Protein AF-A0A382HUG7-F1 (afdb_monomer_lite)

pLDDT: mean 80.93, std 18.44, range [31.56, 98.25]

Radius of gyration: 16.28 Å; chains: 1; bounding box: 46×38×34 Å

Secondary structure (DSSP, 8-state):
---TTS-HHHHHHHH-SSPPEEEBTTS-EEEEE-SSSSS-BSSS--S--SEEEEE--SS--TTTGGG----TT-TTS--SSSSEEEEEEHHHHHHHHHHTTSB-HHHHHHHHHHHHHHHHHHS-HHHHHHHHHTT-

Organism: NCBI:txid408172

Sequence (136 aa):
VKVLSEDPLMKHMMTSSRLPHIVCVDGFEMSVQVGSSLYSTPKKVAKRYSAVEIGFPSEHEPLIEEWAELGFFDKDTTDYTDTVYPYVPVKVVNQVLKKHGGIDLTETFRQAESEWKHWSEYLPAHEFNSKILHAN

Structure (mmCIF, N/CA/C/O backbone):
data_AF-A0A382HUG7-F1
#
_entry.id   AF-A0A382HUG7-F1
#
loop_
_atom_site.group_PDB
_atom_site.id
_atom_site.type_symbol
_atom_site.label_atom_id
_atom_site.label_alt_id
_atom_site.label_comp_id
_atom_site.label_asym_id
_atom_site.label_entity_id
_atom_site.label_seq_id
_atom_site.pdbx_PDB_ins_code
_atom_site.Cartn_x
_atom_site.Cartn_y
_atom_site.Cartn_z
_atom_site.occupancy
_atom_site.B_iso_or_equiv
_atom_site.auth_seq_id
_atom_site.auth_comp_id
_atom_site.auth_asym_id
_atom_site.auth_atom_id
_atom_site.pdbx_PDB_model_num
ATOM 1 N N . VAL A 1 1 ? -23.454 12.097 19.015 1.00 37.41 1 VAL A N 1
ATOM 2 C CA . VAL A 1 1 ? -22.689 11.761 17.793 1.00 37.41 1 VAL A CA 1
ATOM 3 C C . VAL A 1 1 ? -21.440 12.625 17.813 1.00 37.41 1 VAL A C 1
ATOM 5 O O . VAL A 1 1 ? -21.581 13.831 17.670 1.00 37.41 1 VAL A O 1
ATOM 8 N N . LYS A 1 2 ? -20.261 12.072 18.135 1.00 40.34 2 LYS A N 1
ATOM 9 C CA . LYS A 1 2 ? -19.011 12.841 18.014 1.00 40.34 2 LYS A CA 1
ATOM 10 C C . LYS A 1 2 ? -18.794 13.090 16.526 1.00 40.34 2 LYS A C 1
ATOM 12 O O . LYS A 1 2 ? -18.824 12.145 15.740 1.00 40.34 2 LYS A O 1
ATOM 17 N N . VAL A 1 3 ? -18.686 14.354 16.146 1.00 42.50 3 VAL A N 1
ATOM 18 C CA . VAL A 1 3 ? -18.458 14.750 14.762 1.00 42.50 3 VAL A CA 1
ATOM 19 C C . VAL A 1 3 ? -17.043 14.291 14.408 1.00 42.50 3 VAL A C 1
ATOM 21 O O . VAL A 1 3 ? -16.068 14.849 14.896 1.00 42.50 3 VAL A O 1
ATOM 24 N N . LEU A 1 4 ? -16.933 13.231 13.603 1.00 50.34 4 LEU A N 1
ATOM 25 C CA . LEU A 1 4 ? -15.661 12.594 13.228 1.00 50.34 4 LEU A CA 1
ATOM 26 C C . LEU A 1 4 ? -14.668 13.561 12.550 1.00 50.34 4 LEU A C 1
ATOM 28 O O . LEU A 1 4 ? -13.493 13.243 12.436 1.00 50.34 4 LEU A O 1
ATOM 32 N N . SER A 1 5 ? -15.117 14.739 12.103 1.00 53.31 5 SER A N 1
ATOM 33 C CA . SER A 1 5 ? -14.276 15.744 11.445 1.00 53.31 5 SER A CA 1
ATOM 34 C C . SER A 1 5 ? -13.464 16.632 12.395 1.00 53.31 5 SER A C 1
ATOM 36 O O . SER A 1 5 ? -12.595 17.355 11.919 1.00 53.31 5 SER A O 1
ATOM 38 N N . GLU A 1 6 ? -13.748 16.632 13.702 1.00 56.06 6 GLU A N 1
ATOM 39 C CA . GLU A 1 6 ? -13.016 17.451 14.689 1.00 56.06 6 GLU A CA 1
ATOM 40 C C . GLU A 1 6 ? -11.902 16.683 15.410 1.00 56.06 6 GLU A C 1
ATOM 42 O O . GLU A 1 6 ? -11.138 17.279 16.168 1.00 56.06 6 GLU A O 1
ATOM 47 N N . ASP A 1 7 ? -11.792 15.373 15.176 1.00 69.88 7 ASP A N 1
ATOM 48 C CA . ASP A 1 7 ? -10.730 14.566 15.762 1.00 69.88 7 ASP A CA 1
ATOM 49 C C . ASP A 1 7 ? -9.362 15.026 15.210 1.00 69.88 7 ASP A C 1
ATOM 51 O O . ASP A 1 7 ? -9.182 15.049 13.985 1.00 69.88 7 ASP A O 1
ATOM 55 N N . PRO A 1 8 ? -8.395 15.410 16.068 1.00 66.88 8 PRO A N 1
ATOM 56 C CA . PRO A 1 8 ? -7.051 15.796 15.642 1.00 66.88 8 PRO A CA 1
ATOM 57 C C . PRO A 1 8 ? -6.377 14.762 14.732 1.00 66.88 8 PRO A C 1
ATOM 59 O O . PRO A 1 8 ? -5.674 15.158 13.801 1.00 66.88 8 PRO A O 1
ATOM 62 N N . LEU A 1 9 ? -6.646 13.467 14.941 1.00 65.75 9 LEU A N 1
ATOM 63 C CA . LEU A 1 9 ? -6.164 12.382 14.090 1.00 65.75 9 LEU A CA 1
ATOM 64 C C . LEU A 1 9 ? -6.782 12.469 12.693 1.00 65.75 9 LEU A C 1
ATOM 66 O O . LEU A 1 9 ? -6.061 12.443 11.702 1.00 65.75 9 LEU A O 1
ATOM 70 N N . MET A 1 10 ? -8.102 12.652 12.596 1.00 66.94 10 MET A N 1
ATOM 71 C CA . MET A 1 10 ? -8.794 12.777 11.306 1.00 66.94 10 MET A CA 1
ATOM 72 C C . MET A 1 10 ? -8.366 14.039 10.559 1.00 66.94 10 MET A C 1
ATOM 74 O O . MET A 1 10 ? -8.154 13.998 9.349 1.00 66.94 10 MET A O 1
ATOM 78 N N . LYS A 1 11 ? -8.167 15.151 11.273 1.00 65.81 11 LYS A N 1
ATOM 79 C CA . LYS A 1 11 ? -7.610 16.375 10.689 1.00 65.81 11 LYS A CA 1
ATOM 80 C C . LYS A 1 11 ? -6.188 16.143 10.175 1.00 65.81 11 LYS A C 1
ATOM 82 O O . LYS A 1 11 ? -5.889 16.574 9.068 1.00 65.81 11 LYS A O 1
ATOM 87 N N . HIS A 1 12 ? -5.345 15.430 10.924 1.00 65.75 12 HIS A N 1
ATOM 88 C CA . HIS A 1 12 ? -3.995 15.082 10.484 1.00 65.75 12 HIS A CA 1
ATOM 89 C C . HIS A 1 12 ? -4.005 14.152 9.269 1.00 65.75 12 HIS A C 1
ATOM 91 O O . HIS A 1 12 ? -3.327 14.453 8.295 1.00 65.75 12 HIS A O 1
ATOM 97 N N . MET A 1 13 ? -4.820 13.094 9.265 1.00 63.09 13 MET A N 1
ATOM 98 C CA . MET A 1 13 ? -4.986 12.213 8.103 1.00 63.09 13 MET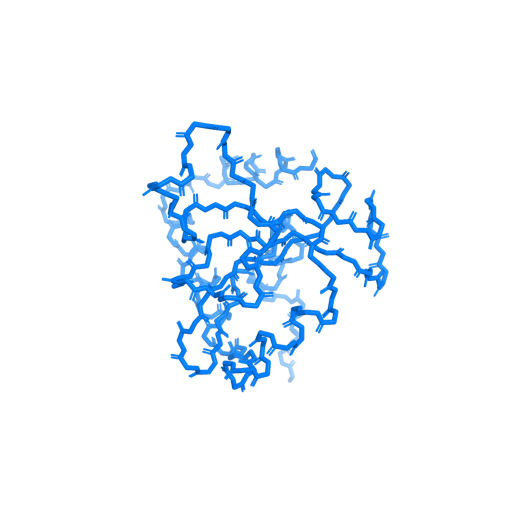 A CA 1
ATOM 99 C C . MET A 1 13 ? -5.459 12.975 6.858 1.00 63.09 13 MET A C 1
ATOM 101 O O . MET A 1 13 ? -5.085 12.621 5.746 1.00 63.09 13 MET A O 1
ATOM 105 N N . MET A 1 14 ? -6.250 14.040 7.034 1.00 59.88 14 MET A N 1
ATOM 106 C CA . MET A 1 14 ? -6.682 14.916 5.939 1.00 59.88 14 MET A CA 1
ATOM 107 C C . MET A 1 14 ? -5.610 15.919 5.485 1.00 59.88 14 MET A C 1
ATOM 109 O O . MET A 1 14 ? -5.707 16.426 4.369 1.00 59.88 14 MET A O 1
ATOM 113 N N . THR A 1 15 ? -4.619 16.236 6.324 1.00 60.19 15 THR A N 1
ATOM 114 C CA . THR A 1 15 ? -3.526 17.175 6.000 1.00 60.19 15 THR A CA 1
ATOM 115 C C . THR A 1 15 ? -2.191 16.495 5.710 1.00 60.19 15 THR A C 1
ATOM 117 O O . THR A 1 15 ? -1.272 17.155 5.237 1.00 60.19 15 THR A O 1
ATOM 120 N N . SER A 1 16 ? -2.053 15.207 6.025 1.00 64.62 16 SER A N 1
ATOM 121 C CA . SER A 1 16 ? -0.864 14.418 5.731 1.00 64.62 16 SER A CA 1
ATOM 122 C C . SER A 1 16 ? -0.755 14.213 4.226 1.00 64.62 16 SER A C 1
ATOM 124 O O . SER A 1 16 ? -1.722 13.862 3.552 1.00 64.62 16 SER A O 1
ATOM 126 N N . SER A 1 17 ? 0.448 14.406 3.705 1.00 67.19 17 SER A N 1
ATOM 127 C CA . SER A 1 17 ? 0.798 14.095 2.320 1.00 67.19 17 SER A CA 1
ATOM 128 C C . SER A 1 17 ? 0.960 12.595 2.069 1.00 67.19 17 SER A C 1
ATOM 130 O O . SER A 1 17 ? 0.937 12.162 0.917 1.00 67.19 17 SER A O 1
ATOM 132 N N . ARG A 1 18 ? 1.139 11.803 3.136 1.00 73.31 18 ARG A N 1
ATOM 133 C CA . ARG A 1 18 ? 1.294 10.349 3.077 1.00 73.31 18 ARG A CA 1
ATOM 134 C C . ARG A 1 18 ? 0.085 9.661 3.686 1.00 73.31 18 ARG A C 1
ATOM 136 O O . ARG A 1 18 ? -0.403 10.052 4.749 1.00 73.31 18 ARG A O 1
ATOM 143 N N . LEU A 1 19 ? -0.370 8.620 2.999 1.00 83.75 19 LEU A N 1
ATOM 144 C CA . LEU A 1 19 ? -1.356 7.690 3.529 1.00 83.75 19 LEU A CA 1
ATOM 145 C C . LEU A 1 19 ? -0.717 6.849 4.647 1.00 83.75 19 LEU A C 1
ATOM 147 O O . LEU A 1 19 ? 0.487 6.589 4.580 1.00 83.75 19 LEU A O 1
ATOM 151 N N . PRO A 1 20 ? -1.493 6.443 5.667 1.00 87.12 20 PRO A N 1
ATOM 152 C CA . PRO A 1 20 ? -0.983 5.574 6.721 1.00 87.12 20 PRO A CA 1
ATOM 153 C C . PRO A 1 20 ? -0.538 4.222 6.151 1.00 87.12 20 PRO A C 1
ATOM 155 O O . PRO A 1 20 ? -1.043 3.782 5.111 1.00 87.12 20 PRO A O 1
ATOM 158 N N . HIS A 1 21 ? 0.372 3.552 6.859 1.00 91.19 21 HIS A N 1
ATOM 159 C CA . HIS A 1 21 ? 0.666 2.146 6.601 1.00 91.19 21 HIS A CA 1
ATOM 160 C C . HIS A 1 21 ? -0.598 1.315 6.811 1.00 91.19 21 HIS A C 1
ATOM 162 O O . HIS A 1 21 ? -1.327 1.494 7.784 1.00 91.19 21 HIS A O 1
ATOM 168 N N . ILE A 1 22 ? -0.878 0.439 5.854 1.00 94.12 22 ILE A N 1
ATOM 169 C CA . ILE A 1 22 ? -1.969 -0.517 5.948 1.00 94.12 22 ILE A CA 1
ATOM 170 C C . ILE A 1 22 ? -1.467 -1.686 6.777 1.00 94.12 22 ILE A C 1
ATOM 172 O O . ILE A 1 22 ? -0.462 -2.287 6.409 1.00 94.12 22 ILE A O 1
ATOM 176 N N . VAL A 1 23 ? -2.211 -2.031 7.823 1.00 96.50 23 VAL A N 1
ATOM 177 C CA . VAL A 1 23 ? -2.050 -3.281 8.572 1.00 96.50 23 VAL A CA 1
ATOM 178 C C . VAL A 1 23 ? -3.130 -4.248 8.110 1.00 96.50 23 VAL A C 1
ATOM 180 O O . VAL A 1 23 ? -4.312 -3.892 8.063 1.00 96.50 23 VAL A O 1
ATOM 183 N N . CYS A 1 24 ? -2.741 -5.460 7.737 1.00 97.44 24 CYS A N 1
ATOM 184 C CA . CYS A 1 24 ? -3.660 -6.534 7.391 1.00 97.44 24 CYS A CA 1
ATOM 185 C C . CYS A 1 24 ? -3.995 -7.396 8.614 1.00 97.44 24 CYS A C 1
ATOM 187 O O . CYS A 1 24 ? -3.305 -7.358 9.630 1.00 97.44 24 CYS A O 1
ATOM 189 N N . VAL A 1 25 ? -5.062 -8.189 8.518 1.00 97.81 25 VAL A N 1
ATOM 190 C CA . VAL A 1 25 ? -5.584 -8.997 9.639 1.00 97.81 25 VAL A CA 1
ATOM 191 C C . VAL A 1 25 ? -4.567 -10.010 10.175 1.00 97.81 25 VAL A C 1
ATOM 193 O O . VAL A 1 25 ? -4.599 -10.348 11.357 1.00 97.81 25 VAL A O 1
ATOM 196 N N . ASP A 1 26 ? -3.673 -10.510 9.328 1.00 97.00 26 ASP A N 1
ATOM 197 C CA . ASP A 1 26 ? -2.612 -11.439 9.725 1.00 97.00 26 ASP A CA 1
ATOM 198 C C . ASP A 1 26 ? -1.320 -10.756 10.211 1.00 97.00 26 ASP A C 1
ATOM 200 O O . ASP A 1 26 ? -0.369 -11.449 10.570 1.00 97.00 26 ASP A O 1
ATOM 204 N N . GLY A 1 27 ? -1.298 -9.421 10.272 1.00 96.81 27 GLY A N 1
ATOM 205 C CA . GLY A 1 27 ? -0.139 -8.629 10.682 1.00 96.81 27 GLY A CA 1
ATOM 206 C C . GLY A 1 27 ? 0.794 -8.222 9.540 1.00 96.81 27 GLY A C 1
ATOM 207 O O . GLY A 1 27 ? 1.816 -7.594 9.808 1.00 96.81 27 GLY A O 1
ATOM 208 N N . PHE A 1 28 ? 0.472 -8.536 8.280 1.00 97.69 28 PHE A N 1
ATOM 209 C CA . PHE A 1 28 ? 1.210 -7.991 7.141 1.00 97.69 28 PHE A CA 1
ATOM 210 C C . PHE A 1 28 ? 1.006 -6.479 7.025 1.00 97.69 28 PHE A C 1
ATOM 212 O O . PHE A 1 28 ? -0.130 -5.998 7.029 1.00 97.69 28 PHE A O 1
ATOM 219 N N . GLU A 1 29 ? 2.090 -5.725 6.872 1.00 97.00 29 GLU A N 1
ATOM 220 C CA . GLU A 1 29 ? 2.053 -4.270 6.770 1.00 97.00 29 GLU A CA 1
ATOM 221 C C . GLU A 1 29 ? 2.672 -3.807 5.458 1.00 97.00 29 GLU A C 1
ATOM 223 O O . GLU A 1 29 ? 3.661 -4.367 4.998 1.00 97.00 29 GLU A O 1
ATOM 228 N N . MET A 1 30 ? 2.113 -2.761 4.854 1.00 95.81 30 MET A N 1
ATOM 229 C CA . MET A 1 30 ? 2.724 -2.084 3.707 1.00 95.81 30 MET A CA 1
ATOM 230 C C . MET A 1 30 ? 2.208 -0.651 3.582 1.00 95.81 30 MET A C 1
ATOM 232 O O . MET A 1 30 ? 1.068 -0.351 3.948 1.00 95.81 30 MET A O 1
ATOM 236 N N . SER A 1 31 ? 3.004 0.247 3.003 1.00 94.88 31 SER A N 1
ATOM 237 C CA . SER A 1 31 ? 2.495 1.559 2.589 1.00 94.88 31 SER A CA 1
ATOM 238 C C . SER A 1 31 ? 1.900 1.479 1.185 1.00 94.88 31 SER A C 1
ATOM 240 O O . SER A 1 31 ? 2.485 0.868 0.295 1.00 94.88 31 SER A O 1
ATOM 242 N N . VAL A 1 32 ? 0.738 2.102 0.974 1.00 94.88 32 VAL A N 1
ATOM 243 C CA . VAL A 1 32 ? 0.116 2.238 -0.352 1.00 94.88 32 VAL A CA 1
ATOM 244 C C . VAL A 1 32 ? -0.134 3.712 -0.609 1.00 94.88 32 VAL A C 1
ATOM 246 O O . VAL A 1 32 ? -0.922 4.335 0.101 1.00 94.88 32 VAL A O 1
ATOM 249 N N . GLN A 1 33 ? 0.529 4.281 -1.615 1.00 93.50 33 GLN A N 1
ATOM 250 C CA . GLN A 1 33 ? 0.523 5.723 -1.860 1.00 93.50 33 GLN A CA 1
ATOM 251 C C . GLN A 1 33 ? 0.097 6.080 -3.290 1.00 93.50 33 GLN A C 1
ATOM 253 O O . GLN A 1 33 ? 0.294 5.333 -4.254 1.00 93.50 33 GLN A O 1
ATOM 258 N N . VAL A 1 34 ? -0.522 7.256 -3.428 1.00 91.94 34 VAL A N 1
ATOM 259 C CA . VAL A 1 34 ? -0.969 7.826 -4.706 1.00 91.94 34 VAL A CA 1
ATOM 260 C C . VAL A 1 34 ? -0.781 9.337 -4.716 1.00 91.94 34 VAL A C 1
ATOM 262 O O . VAL A 1 34 ? -0.980 9.998 -3.701 1.00 91.94 34 VAL A O 1
ATOM 265 N N . GLY A 1 35 ? -0.421 9.910 -5.865 1.00 88.12 35 GLY A N 1
ATOM 266 C CA . GLY A 1 35 ? -0.146 11.345 -5.951 1.00 88.12 35 GLY A CA 1
ATOM 267 C C . GLY A 1 35 ? 0.509 11.773 -7.259 1.00 88.12 35 GLY A C 1
ATOM 268 O O . GLY A 1 35 ? 0.817 10.957 -8.124 1.00 88.12 35 GLY A O 1
ATOM 269 N N . SER A 1 36 ? 0.713 13.081 -7.418 1.00 87.06 36 SER A N 1
ATOM 270 C CA . SER A 1 36 ? 1.358 13.673 -8.602 1.00 87.06 36 SER A CA 1
ATOM 271 C C . SER A 1 36 ? 2.843 13.334 -8.722 1.00 87.06 36 SER A C 1
ATOM 273 O O . SER A 1 36 ? 3.348 13.174 -9.834 1.00 87.06 36 SER A O 1
ATOM 275 N N . SER A 1 37 ? 3.534 13.194 -7.594 1.00 88.50 37 SER A N 1
ATOM 276 C CA . SER A 1 37 ? 4.955 12.843 -7.517 1.00 88.50 37 SER A CA 1
ATOM 277 C C . SER A 1 37 ? 5.212 11.339 -7.384 1.00 88.50 37 SER A C 1
ATOM 279 O O . SER A 1 37 ? 6.315 10.904 -7.688 1.00 88.50 37 SER A O 1
ATOM 281 N N . LEU A 1 38 ? 4.201 10.549 -7.018 1.00 90.31 38 LEU A N 1
ATOM 282 C CA . LEU A 1 38 ? 4.317 9.121 -6.695 1.00 90.31 38 LEU A CA 1
ATOM 283 C C . LEU A 1 38 ? 4.097 8.220 -7.916 1.00 90.31 38 LEU A C 1
ATOM 285 O O . LEU A 1 38 ? 3.444 8.630 -8.887 1.00 90.31 38 LEU A O 1
ATOM 289 N N . TYR A 1 39 ? 4.578 6.979 -7.861 1.00 93.06 39 TYR A N 1
ATOM 290 C CA . TYR A 1 39 ? 4.437 5.967 -8.914 1.00 93.06 39 TYR A CA 1
ATOM 291 C C . TYR A 1 39 ? 3.008 5.400 -9.015 1.00 93.06 39 TYR A C 1
ATOM 293 O O . TYR A 1 39 ? 2.746 4.220 -8.800 1.00 93.06 39 TYR A O 1
ATOM 301 N N . SER A 1 40 ? 2.056 6.264 -9.373 1.00 92.38 40 SER A N 1
ATOM 302 C CA . SER A 1 40 ? 0.626 5.956 -9.450 1.00 92.38 40 SER A CA 1
ATOM 303 C C . SER A 1 40 ? 0.009 6.363 -10.789 1.00 92.38 40 SER A C 1
ATOM 305 O O . SER A 1 40 ? 0.536 7.199 -11.522 1.00 92.38 40 SER A O 1
ATOM 307 N N . THR A 1 41 ? -1.133 5.769 -11.142 1.00 94.75 41 THR A N 1
ATOM 308 C CA . THR A 1 41 ? -1.901 6.153 -12.335 1.00 94.75 41 THR A CA 1
ATOM 309 C C . THR A 1 41 ? -3.363 6.409 -11.969 1.00 94.75 41 THR A C 1
ATOM 311 O O . THR A 1 41 ? -4.041 5.480 -11.524 1.00 94.75 41 THR A O 1
ATOM 314 N N . PRO A 1 42 ? -3.883 7.632 -12.191 1.00 94.12 42 PRO A N 1
ATOM 315 C CA . PRO A 1 42 ? -3.188 8.795 -12.760 1.00 94.12 42 PRO A CA 1
ATOM 316 C C . PRO A 1 42 ? -2.273 9.502 -11.735 1.00 94.12 42 PRO A C 1
ATOM 318 O O . PRO A 1 42 ? -2.592 9.521 -10.555 1.00 94.12 42 PRO A O 1
ATOM 321 N N . LYS A 1 43 ? -1.203 10.177 -12.182 1.00 91.44 43 LYS A N 1
ATOM 322 C CA . LYS A 1 43 ? -0.335 11.020 -11.326 1.00 91.44 43 LYS A CA 1
ATOM 323 C C . LYS A 1 43 ? -0.998 12.359 -10.961 1.00 91.44 43 LYS A C 1
ATOM 325 O O . LYS A 1 43 ? -0.560 13.428 -11.383 1.00 91.44 43 LYS A O 1
ATOM 330 N N . LYS A 1 44 ? -2.126 12.311 -10.258 1.00 85.81 44 LYS A N 1
ATOM 331 C CA . LYS A 1 44 ? -2.885 13.472 -9.753 1.00 85.81 44 LYS A CA 1
ATOM 332 C C . LYS A 1 44 ? -3.881 13.012 -8.699 1.00 85.81 44 LYS A C 1
ATOM 334 O O . LYS A 1 44 ? -4.113 11.815 -8.564 1.00 85.81 44 LYS A O 1
ATOM 339 N N . VAL A 1 45 ? -4.546 13.950 -8.028 1.00 84.06 45 VAL A N 1
ATOM 340 C CA . VAL A 1 45 ? -5.704 13.636 -7.181 1.00 84.06 45 VAL A CA 1
ATOM 341 C C . VAL A 1 45 ? -6.841 13.100 -8.055 1.00 84.06 45 VAL A C 1
ATOM 343 O O . VAL A 1 45 ? -7.335 13.784 -8.957 1.00 84.06 45 VAL A O 1
ATOM 346 N N . ALA A 1 46 ? -7.246 11.858 -7.810 1.00 83.94 46 ALA A N 1
ATOM 347 C CA . ALA A 1 46 ? -8.307 11.187 -8.545 1.00 83.94 46 ALA A CA 1
ATOM 348 C C . ALA A 1 46 ? -9.171 10.345 -7.605 1.00 83.94 46 ALA A C 1
ATOM 350 O O . ALA A 1 46 ? -8.714 9.835 -6.592 1.00 83.94 46 ALA A O 1
ATOM 351 N N . LYS A 1 47 ? -10.443 10.154 -7.971 1.00 86.00 47 LYS A N 1
ATOM 352 C CA . LYS A 1 47 ? -11.349 9.269 -7.216 1.00 86.00 47 LYS A CA 1
ATOM 353 C C . LYS A 1 47 ? -11.022 7.785 -7.396 1.00 86.00 47 LYS A C 1
ATOM 355 O O . LYS A 1 47 ? -11.477 6.962 -6.613 1.00 86.00 47 LYS A O 1
ATOM 360 N N . ARG A 1 48 ? -10.341 7.433 -8.488 1.00 90.44 48 ARG A N 1
ATOM 361 C CA . ARG A 1 48 ? -10.004 6.057 -8.854 1.00 90.44 48 ARG A CA 1
ATOM 362 C C . ARG A 1 48 ? -8.609 6.037 -9.449 1.00 90.44 48 ARG A C 1
ATOM 364 O O . ARG A 1 48 ? -8.306 6.860 -10.313 1.00 90.44 48 ARG A O 1
ATOM 371 N N . TYR A 1 49 ? -7.832 5.058 -9.016 1.00 93.69 49 TYR A N 1
ATOM 372 C CA . TYR A 1 49 ? -6.505 4.767 -9.530 1.00 93.69 49 TYR A CA 1
ATOM 373 C C . TYR A 1 49 ? -6.525 3.392 -10.190 1.00 93.69 49 TYR A C 1
ATOM 375 O O . TYR A 1 49 ? -7.241 2.492 -9.749 1.00 93.69 49 TYR A O 1
ATOM 383 N N . SER A 1 50 ? -5.780 3.245 -11.279 1.00 96.50 50 SER A N 1
ATOM 384 C CA . SER A 1 50 ? -5.538 1.950 -11.916 1.00 96.50 50 SER A CA 1
ATOM 385 C C . SER A 1 50 ? -4.265 1.292 -11.393 1.00 96.50 50 SER A C 1
ATOM 387 O O . SER A 1 50 ? -4.185 0.065 -11.396 1.00 96.50 50 SER A O 1
ATOM 389 N N . ALA A 1 51 ? -3.308 2.095 -10.925 1.00 97.12 51 ALA A N 1
ATOM 390 C CA . ALA A 1 51 ? -2.043 1.649 -10.359 1.00 97.12 51 ALA A CA 1
ATOM 391 C C . ALA A 1 51 ? -1.595 2.572 -9.220 1.00 97.12 51 ALA A C 1
ATOM 393 O O . ALA A 1 51 ? -1.915 3.767 -9.238 1.00 97.12 51 ALA A O 1
ATOM 394 N N . VAL A 1 52 ? -0.864 2.017 -8.260 1.00 96.62 52 VAL A N 1
ATOM 395 C CA . VAL A 1 52 ? -0.416 2.681 -7.028 1.00 96.62 52 VAL A CA 1
ATOM 396 C C . VAL A 1 52 ? 1.040 2.332 -6.734 1.00 96.62 52 VAL A C 1
ATOM 398 O O . VAL A 1 52 ? 1.571 1.374 -7.290 1.00 96.62 52 VAL A O 1
ATOM 401 N N . GLU A 1 53 ? 1.665 3.107 -5.860 1.00 97.00 53 GLU A N 1
ATOM 402 C CA . GLU A 1 53 ? 2.986 2.795 -5.320 1.00 97.00 53 GLU A CA 1
ATOM 403 C C . GLU A 1 53 ? 2.810 1.985 -4.034 1.00 97.00 53 GLU A C 1
ATOM 405 O O . GLU A 1 53 ? 2.025 2.389 -3.169 1.00 97.00 53 GLU A O 1
ATOM 410 N N . ILE A 1 54 ? 3.506 0.853 -3.919 1.00 96.88 54 ILE A N 1
ATOM 411 C CA . ILE A 1 54 ? 3.647 0.123 -2.652 1.00 96.88 54 ILE A CA 1
ATOM 412 C C . ILE A 1 54 ? 5.065 0.343 -2.138 1.00 96.88 54 ILE A C 1
ATOM 414 O O . ILE A 1 54 ? 6.005 0.356 -2.927 1.00 96.88 54 ILE A O 1
ATOM 418 N N . GLY A 1 55 ? 5.238 0.511 -0.833 1.00 95.25 55 GLY A N 1
ATOM 419 C CA . GLY A 1 55 ? 6.565 0.644 -0.241 1.00 95.25 55 GLY A CA 1
ATOM 420 C C . GLY A 1 55 ? 6.681 -0.078 1.088 1.00 95.25 55 GLY A C 1
ATOM 421 O O . GLY A 1 55 ? 5.729 -0.066 1.878 1.00 95.25 55 GLY A O 1
ATOM 422 N N . PHE A 1 56 ? 7.872 -0.625 1.319 1.00 94.19 56 PHE A N 1
ATOM 423 C CA . PHE A 1 56 ? 8.322 -1.189 2.590 1.00 94.19 56 PHE A CA 1
ATOM 424 C C . PHE A 1 56 ? 7.355 -2.225 3.190 1.00 94.19 56 PHE A C 1
ATOM 426 O O . PHE A 1 56 ? 6.776 -1.972 4.252 1.00 94.19 56 PHE A O 1
ATOM 433 N N . PRO A 1 57 ? 7.081 -3.346 2.491 1.00 96.44 57 PRO A N 1
ATOM 434 C CA . PRO A 1 57 ? 6.254 -4.402 3.054 1.00 96.44 57 PRO A CA 1
ATOM 435 C C . PRO A 1 57 ? 6.969 -5.073 4.238 1.00 96.44 57 PRO A C 1
ATOM 437 O O . PRO A 1 57 ? 8.185 -5.239 4.211 1.00 96.44 57 PRO A O 1
ATOM 440 N N . SER A 1 58 ? 6.230 -5.478 5.272 1.00 96.75 58 SER A N 1
ATOM 441 C CA . SER A 1 58 ? 6.814 -6.067 6.489 1.00 96.75 58 SER A CA 1
ATOM 442 C C . SER A 1 58 ? 7.432 -7.450 6.275 1.00 96.75 58 SER A C 1
ATOM 444 O O . SER A 1 58 ? 8.300 -7.866 7.042 1.00 96.75 58 SER A O 1
ATOM 446 N N . GLU A 1 59 ? 7.005 -8.160 5.233 1.00 96.12 59 GLU A N 1
ATOM 447 C CA . GLU A 1 59 ? 7.596 -9.415 4.786 1.00 96.12 59 GLU A CA 1
ATOM 448 C C . GLU A 1 59 ? 7.602 -9.494 3.255 1.00 96.12 59 GLU A C 1
ATOM 450 O O . GLU A 1 59 ? 6.976 -8.691 2.560 1.00 96.12 59 GLU A O 1
ATOM 455 N N . HIS A 1 60 ? 8.327 -10.470 2.709 1.00 95.81 60 HIS A N 1
ATOM 456 C CA . HIS A 1 60 ? 8.358 -10.675 1.268 1.00 95.81 60 HIS A CA 1
ATOM 457 C C . HIS A 1 60 ? 6.981 -11.118 0.743 1.00 95.81 60 HIS A C 1
ATOM 459 O O . HIS A 1 60 ? 6.490 -12.189 1.104 1.00 95.81 60 HIS A O 1
ATOM 465 N N . GLU A 1 61 ? 6.400 -10.325 -0.165 1.00 96.94 61 GLU A N 1
ATOM 466 C CA . GLU A 1 61 ? 5.140 -10.635 -0.845 1.00 96.94 61 GLU A CA 1
ATOM 467 C C . GLU A 1 61 ? 5.362 -11.018 -2.327 1.00 96.94 61 GLU A C 1
ATOM 469 O O . GLU A 1 61 ? 5.510 -10.137 -3.181 1.00 96.94 61 GLU A O 1
ATOM 474 N N . PRO A 1 62 ? 5.293 -12.319 -2.678 1.00 96.19 62 PRO A N 1
ATOM 475 C CA . PRO A 1 62 ? 5.513 -12.791 -4.047 1.00 96.19 62 PRO A CA 1
ATOM 476 C C . PRO A 1 62 ? 4.549 -12.212 -5.091 1.00 96.19 62 PRO A C 1
ATOM 478 O O . PRO A 1 62 ? 4.885 -12.140 -6.270 1.00 96.19 62 PRO A O 1
ATOM 481 N N . LEU A 1 63 ? 3.335 -11.804 -4.695 1.00 97.38 63 LEU A N 1
ATOM 482 C CA . LEU A 1 63 ? 2.360 -11.222 -5.623 1.00 97.38 63 LEU A CA 1
ATOM 483 C C . LEU A 1 63 ? 2.764 -9.843 -6.144 1.00 97.38 63 LEU A C 1
ATOM 485 O O . LEU A 1 63 ? 2.167 -9.407 -7.124 1.00 97.38 63 LEU A O 1
ATOM 489 N N . ILE A 1 64 ? 3.707 -9.152 -5.499 1.00 96.62 64 ILE A N 1
ATOM 490 C CA . ILE A 1 64 ? 4.188 -7.833 -5.940 1.00 96.62 64 ILE A CA 1
ATOM 491 C C . ILE A 1 64 ? 5.661 -7.842 -6.352 1.00 96.62 64 ILE A C 1
ATOM 493 O O . ILE A 1 64 ? 6.145 -6.836 -6.857 1.00 96.62 64 ILE A O 1
ATOM 497 N N . GLU A 1 65 ? 6.354 -8.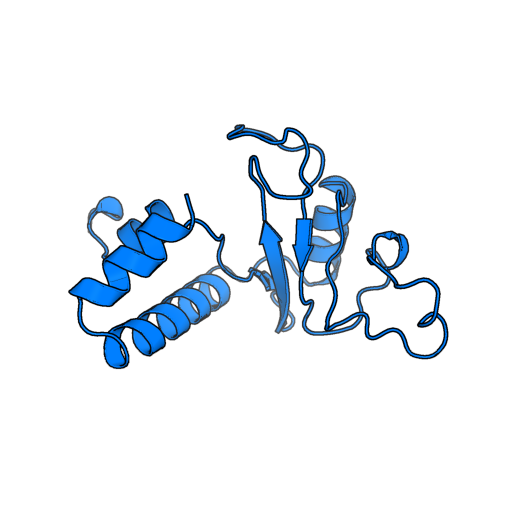972 -6.202 1.00 94.38 65 GLU A N 1
ATOM 498 C CA . GLU A 1 65 ? 7.792 -9.129 -6.450 1.00 94.38 65 GLU A CA 1
ATOM 499 C C . GLU A 1 65 ? 8.237 -8.580 -7.817 1.00 94.38 65 GLU A C 1
ATOM 501 O O . GLU A 1 65 ? 9.247 -7.886 -7.914 1.00 94.38 65 GLU A O 1
ATOM 506 N N . GLU A 1 66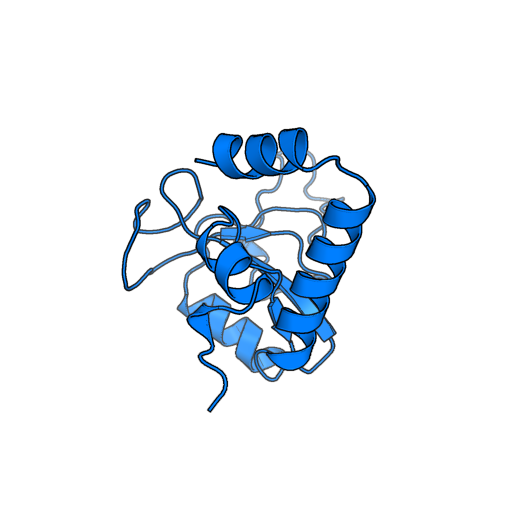 ? 7.448 -8.816 -8.874 1.00 93.88 66 GLU A N 1
ATOM 507 C CA . GLU A 1 66 ? 7.786 -8.377 -10.237 1.00 93.88 66 GLU A CA 1
ATOM 508 C C . GLU A 1 66 ? 7.802 -6.851 -10.422 1.00 93.88 66 GLU A C 1
ATOM 510 O O . GLU A 1 66 ? 8.365 -6.356 -11.400 1.00 93.88 66 GLU A O 1
ATOM 515 N N . TRP A 1 67 ? 7.203 -6.103 -9.490 1.00 95.25 67 TRP A N 1
ATOM 516 C CA . TRP A 1 67 ? 7.211 -4.641 -9.494 1.00 95.25 67 TRP A CA 1
ATOM 517 C C . TRP A 1 67 ? 8.329 -4.041 -8.653 1.00 95.25 67 TRP A C 1
ATOM 519 O O . TRP A 1 67 ? 8.439 -2.821 -8.652 1.00 95.25 67 TRP A O 1
ATOM 529 N N . ALA A 1 68 ? 9.133 -4.833 -7.941 1.00 93.69 68 ALA A N 1
ATOM 530 C CA . ALA A 1 68 ? 10.176 -4.293 -7.077 1.00 93.69 68 ALA A CA 1
ATOM 531 C C . ALA A 1 68 ? 11.177 -3.441 -7.880 1.00 93.69 68 ALA A C 1
ATOM 533 O O . ALA A 1 68 ? 11.678 -3.855 -8.932 1.00 93.69 68 ALA A O 1
ATOM 534 N N . GLU A 1 69 ? 11.489 -2.243 -7.384 1.00 89.00 69 GLU A N 1
ATOM 535 C CA . GLU A 1 69 ? 12.518 -1.377 -7.959 1.00 89.00 69 GLU A CA 1
ATOM 536 C C . GLU A 1 69 ? 13.903 -1.909 -7.569 1.00 89.00 69 GLU A C 1
ATOM 538 O O . GLU A 1 69 ? 14.518 -1.485 -6.592 1.00 89.00 69 GLU A O 1
ATOM 543 N N . LEU A 1 70 ? 14.379 -2.901 -8.324 1.00 82.00 70 LEU A N 1
ATOM 544 C CA . LEU A 1 70 ? 15.662 -3.554 -8.069 1.00 82.00 70 LEU A CA 1
ATOM 545 C C . LEU A 1 70 ? 16.791 -2.875 -8.841 1.00 82.00 70 LEU A C 1
ATOM 547 O O . LEU A 1 70 ? 16.724 -2.698 -10.061 1.00 82.00 70 LEU A O 1
ATOM 551 N N . GLY A 1 71 ? 17.867 -2.537 -8.130 1.00 69.75 71 GLY 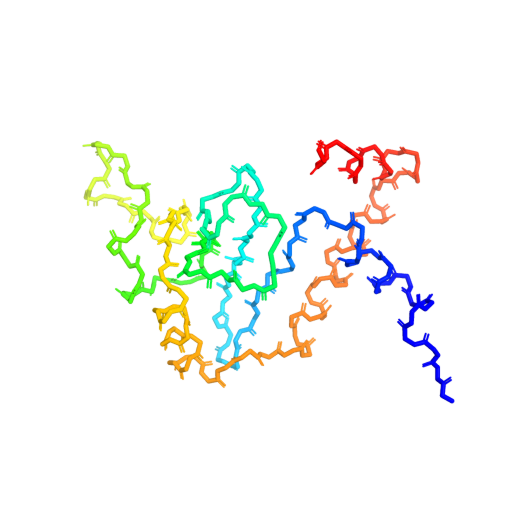A N 1
ATOM 552 C CA . GLY A 1 71 ? 19.103 -2.052 -8.732 1.00 69.75 71 GLY A CA 1
ATOM 553 C C . GLY A 1 71 ? 19.750 -3.111 -9.631 1.00 69.75 71 GLY A C 1
ATOM 554 O O . GLY A 1 71 ? 19.715 -4.308 -9.350 1.00 69.75 71 GLY A O 1
ATOM 555 N N . PHE A 1 72 ? 20.400 -2.677 -10.717 1.00 63.03 72 PHE A N 1
ATOM 556 C CA . PHE A 1 72 ? 21.061 -3.562 -11.692 1.00 63.03 72 PHE A CA 1
ATOM 557 C C . PHE A 1 72 ? 22.148 -4.480 -11.100 1.00 63.03 72 PHE A C 1
ATOM 559 O O . PHE A 1 72 ? 22.538 -5.446 -11.755 1.00 63.03 72 PHE A O 1
ATOM 566 N N . PHE A 1 73 ? 22.636 -4.188 -9.893 1.00 61.56 73 PHE A N 1
ATOM 567 C CA . PHE A 1 73 ? 23.711 -4.922 -9.225 1.00 61.56 73 PHE A CA 1
ATOM 568 C C . PHE A 1 73 ? 23.229 -5.826 -8.075 1.00 61.56 73 PHE A C 1
ATOM 570 O O . PHE A 1 73 ? 24.026 -6.620 -7.587 1.00 61.56 73 PHE A O 1
ATOM 577 N N . ASP A 1 74 ? 21.946 -5.772 -7.695 1.00 59.97 74 ASP A N 1
ATOM 578 C CA . ASP A 1 74 ? 21.450 -6.328 -6.421 1.00 59.97 74 ASP A CA 1
ATOM 579 C C . ASP A 1 74 ? 20.561 -7.575 -6.567 1.00 59.97 74 ASP A C 1
ATOM 581 O O . ASP A 1 74 ? 19.883 -7.977 -5.623 1.00 59.97 74 ASP A O 1
ATOM 585 N N . LYS A 1 75 ? 20.546 -8.231 -7.735 1.00 59.19 75 LYS A N 1
ATOM 586 C CA . LYS A 1 75 ? 19.617 -9.351 -7.996 1.00 59.19 75 LYS A CA 1
ATOM 587 C C . LYS A 1 75 ? 19.782 -10.568 -7.078 1.00 59.19 75 LYS A C 1
ATOM 589 O O . LYS A 1 75 ? 18.799 -11.262 -6.856 1.00 59.19 75 LYS A O 1
ATOM 594 N N . ASP A 1 76 ? 20.975 -10.814 -6.541 1.00 61.75 76 ASP A N 1
ATOM 595 C CA . ASP A 1 76 ? 21.226 -11.955 -5.643 1.00 61.75 76 ASP A CA 1
ATOM 596 C C . ASP A 1 76 ? 21.098 -11.596 -4.146 1.00 61.75 76 ASP A C 1
ATOM 598 O O . ASP A 1 76 ? 21.142 -12.481 -3.294 1.00 61.75 76 ASP A O 1
ATOM 602 N N . THR A 1 77 ? 20.921 -10.312 -3.808 1.00 68.56 77 THR A N 1
ATOM 603 C CA . THR A 1 77 ? 20.841 -9.803 -2.421 1.00 68.56 77 THR A CA 1
ATOM 604 C C . THR A 1 77 ? 19.652 -8.871 -2.202 1.00 68.56 77 THR A C 1
ATOM 606 O O . THR A 1 77 ? 19.658 -8.066 -1.274 1.00 68.56 77 THR A O 1
ATOM 609 N N . THR A 1 78 ? 18.654 -8.941 -3.079 1.00 75.44 78 THR A N 1
ATOM 610 C CA . THR A 1 78 ? 17.497 -8.050 -3.045 1.00 75.44 78 THR A CA 1
ATOM 611 C C . THR A 1 78 ? 16.709 -8.243 -1.754 1.00 75.44 78 THR A C 1
ATOM 613 O O . THR A 1 78 ? 16.192 -9.329 -1.486 1.00 75.44 78 THR A O 1
ATOM 616 N N . ASP A 1 79 ? 16.579 -7.164 -0.988 1.00 88.00 79 ASP A N 1
ATOM 617 C CA . ASP A 1 79 ? 15.640 -7.090 0.118 1.00 88.00 79 ASP A CA 1
ATOM 618 C C . ASP A 1 79 ? 14.286 -6.587 -0.399 1.00 88.00 79 ASP A C 1
ATOM 620 O O . ASP A 1 79 ? 14.101 -5.408 -0.699 1.00 88.00 79 ASP A O 1
ATOM 624 N N . TYR A 1 80 ? 13.326 -7.503 -0.518 1.00 92.06 80 TYR A N 1
ATOM 625 C CA . TYR A 1 80 ? 11.961 -7.187 -0.939 1.00 92.06 80 TYR A CA 1
ATOM 626 C C . TYR A 1 80 ? 11.160 -6.433 0.135 1.00 92.06 80 TYR A C 1
ATOM 628 O O . TYR A 1 80 ? 10.080 -5.917 -0.158 1.00 92.06 80 TYR A O 1
ATOM 636 N N . THR A 1 81 ? 11.665 -6.346 1.363 1.00 93.62 81 THR A N 1
ATOM 637 C CA . THR A 1 81 ? 11.021 -5.609 2.459 1.00 93.62 81 THR A CA 1
ATOM 638 C C . THR A 1 81 ? 11.493 -4.161 2.552 1.00 93.62 81 THR A C 1
ATOM 640 O O . THR A 1 81 ? 10.734 -3.309 3.002 1.00 93.62 81 THR A O 1
ATOM 643 N N . ASP A 1 82 ? 12.684 -3.844 2.036 1.00 91.69 82 ASP A N 1
ATOM 644 C CA . ASP A 1 82 ? 13.273 -2.496 2.052 1.00 91.69 82 ASP A CA 1
ATOM 645 C C . ASP A 1 82 ? 13.321 -1.870 0.648 1.00 91.69 82 ASP A C 1
ATOM 647 O O . ASP A 1 82 ? 14.348 -1.388 0.172 1.00 91.69 82 ASP A O 1
ATOM 651 N N . THR A 1 83 ? 12.196 -1.924 -0.069 1.00 92.12 83 THR A N 1
ATOM 652 C CA . THR A 1 83 ? 12.108 -1.401 -1.438 1.00 92.12 83 THR A CA 1
ATOM 653 C C . THR A 1 83 ? 10.743 -0.797 -1.771 1.00 92.12 83 THR A C 1
ATOM 655 O O . THR A 1 83 ? 9.758 -0.925 -1.032 1.00 92.12 83 THR A O 1
ATOM 658 N N . VAL A 1 84 ? 10.706 -0.100 -2.906 1.00 94.75 84 VAL A N 1
ATOM 659 C CA . VAL A 1 84 ? 9.519 0.513 -3.498 1.00 94.75 84 VAL A CA 1
ATOM 660 C C . VAL A 1 84 ? 9.093 -0.293 -4.719 1.00 94.75 84 VAL A C 1
ATOM 662 O O . VAL A 1 84 ? 9.904 -0.800 -5.488 1.00 94.75 84 VAL A O 1
ATOM 665 N N . TYR A 1 85 ? 7.786 -0.386 -4.901 1.00 96.44 85 TYR A N 1
ATOM 666 C CA . TYR A 1 85 ? 7.124 -1.123 -5.961 1.00 96.44 85 TYR A CA 1
ATOM 667 C C . TYR A 1 85 ? 6.306 -0.131 -6.800 1.00 96.44 85 TYR A C 1
ATOM 669 O O . TYR A 1 85 ? 5.164 0.201 -6.447 1.00 96.44 85 TYR A O 1
ATOM 677 N N . PRO A 1 86 ? 6.884 0.423 -7.879 1.00 96.69 86 PRO A N 1
ATOM 678 C CA . PRO A 1 86 ? 6.215 1.395 -8.733 1.00 96.69 86 PRO A CA 1
ATOM 679 C C . PRO A 1 86 ? 5.057 0.811 -9.557 1.00 96.69 86 PRO A C 1
ATOM 681 O O . PRO A 1 86 ? 5.160 -0.258 -10.154 1.00 96.69 86 PRO A O 1
ATOM 684 N N . TYR A 1 87 ? 3.976 1.586 -9.701 1.00 97.31 87 TYR A N 1
ATOM 685 C CA . TYR A 1 87 ? 2.866 1.323 -10.628 1.00 97.31 87 TYR A CA 1
ATOM 686 C C . TYR A 1 87 ? 2.214 -0.068 -10.495 1.00 97.31 87 TYR A C 1
ATOM 688 O O . TYR A 1 87 ? 1.739 -0.633 -11.488 1.00 97.31 87 TYR A O 1
ATOM 696 N N . VAL A 1 88 ? 2.099 -0.584 -9.271 1.00 97.75 88 VAL A N 1
ATOM 697 C CA . VAL A 1 88 ? 1.409 -1.849 -8.987 1.00 97.75 88 VAL A CA 1
ATOM 698 C C . VAL A 1 88 ? -0.080 -1.707 -9.324 1.00 97.75 88 VAL A C 1
ATOM 700 O O . VAL A 1 88 ? -0.753 -0.811 -8.797 1.00 97.75 88 VAL A O 1
ATOM 703 N N . PRO A 1 89 ? -0.658 -2.565 -10.185 1.00 98.25 89 PRO A N 1
ATOM 704 C CA . PRO A 1 89 ? -2.074 -2.503 -10.512 1.00 98.25 89 PRO A CA 1
ATOM 705 C C . PRO A 1 89 ? -2.953 -2.701 -9.275 1.00 98.25 89 PRO A C 1
ATOM 707 O O . PRO A 1 89 ? -2.772 -3.653 -8.520 1.00 98.25 89 PRO A O 1
ATOM 710 N N . VAL A 1 90 ? -4.012 -1.898 -9.126 1.00 96.88 90 VAL A N 1
ATOM 711 C CA . VAL A 1 90 ? -4.950 -2.011 -7.982 1.00 96.88 90 VAL A CA 1
ATOM 712 C C . VAL A 1 90 ? -5.560 -3.413 -7.860 1.00 96.88 90 VAL A C 1
ATOM 714 O O . VAL A 1 90 ? -5.879 -3.874 -6.768 1.00 96.88 90 VAL A O 1
ATOM 717 N N . LYS A 1 91 ? -5.700 -4.134 -8.979 1.00 97.50 91 LYS A N 1
ATOM 718 C CA . LYS A 1 91 ? -6.162 -5.529 -8.966 1.00 97.50 91 LYS A CA 1
ATOM 719 C C . LYS A 1 91 ? -5.210 -6.462 -8.214 1.00 97.50 91 LYS A C 1
ATOM 721 O O . LYS A 1 91 ? -5.703 -7.355 -7.538 1.00 97.50 91 LYS A O 1
ATOM 726 N N . VAL A 1 92 ? -3.902 -6.249 -8.332 1.00 98.19 92 VAL A N 1
ATOM 727 C CA . VAL A 1 92 ? -2.865 -7.024 -7.638 1.00 98.19 92 VAL A CA 1
ATOM 728 C C . VAL A 1 92 ? -2.858 -6.656 -6.159 1.00 98.19 92 VAL A C 1
ATOM 730 O O . VAL A 1 92 ? -2.921 -7.541 -5.316 1.00 98.19 92 VAL A O 1
ATOM 733 N N . VAL A 1 93 ? -2.956 -5.363 -5.831 1.00 96.88 93 VAL A N 1
ATOM 734 C CA . VAL A 1 93 ? -3.090 -4.907 -4.433 1.00 96.88 93 VAL A CA 1
ATOM 735 C C . VAL A 1 93 ? -4.291 -5.560 -3.748 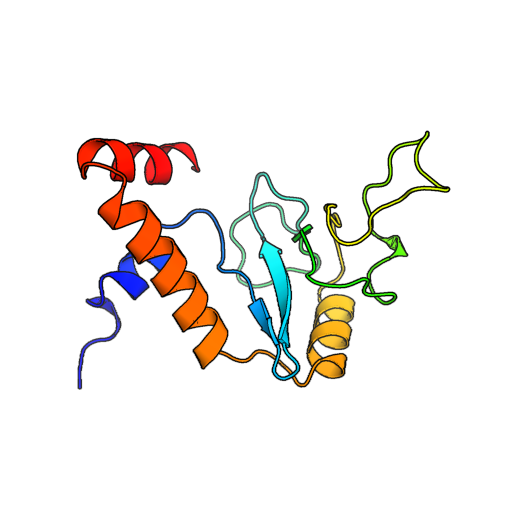1.00 96.88 93 VAL A C 1
ATOM 737 O O . VAL A 1 93 ? -4.179 -6.074 -2.643 1.00 96.88 93 VAL A O 1
ATOM 740 N N . ASN A 1 94 ? -5.437 -5.637 -4.429 1.00 97.06 94 ASN A N 1
ATOM 741 C CA . ASN A 1 94 ? -6.611 -6.331 -3.895 1.00 97.06 94 ASN A CA 1
ATOM 742 C C . ASN A 1 94 ? -6.376 -7.836 -3.676 1.00 97.06 94 ASN A C 1
ATOM 744 O O . ASN A 1 94 ? -7.008 -8.420 -2.798 1.00 97.06 94 ASN A O 1
ATOM 748 N N . GLN A 1 95 ? -5.514 -8.479 -4.470 1.00 98.12 95 GLN A N 1
ATOM 749 C CA . GLN A 1 95 ? -5.144 -9.882 -4.265 1.00 98.12 95 GLN A CA 1
ATOM 750 C C . GLN A 1 95 ? -4.253 -10.046 -3.033 1.00 98.12 95 GLN A C 1
ATOM 752 O O . GLN A 1 95 ? -4.533 -10.940 -2.239 1.00 98.12 95 GLN A O 1
ATOM 757 N N . VAL A 1 96 ? -3.272 -9.157 -2.837 1.00 97.88 96 VAL A N 1
ATOM 758 C CA . VAL A 1 96 ? -2.441 -9.098 -1.620 1.00 97.88 96 VAL A CA 1
ATOM 759 C C . VAL A 1 96 ? -3.325 -8.907 -0.392 1.00 97.88 96 VAL A C 1
ATOM 761 O O . VAL A 1 96 ? -3.348 -9.757 0.490 1.00 97.88 96 VAL A O 1
ATOM 764 N N . LEU A 1 97 ? -4.169 -7.870 -0.384 1.00 96.88 97 LEU A N 1
ATOM 765 C CA . LEU A 1 97 ? -5.090 -7.622 0.729 1.00 96.88 97 LEU A CA 1
ATOM 766 C C . LEU A 1 97 ? -5.984 -8.836 1.002 1.00 96.88 97 LEU A C 1
ATOM 768 O O . LEU A 1 97 ? -6.195 -9.199 2.150 1.00 96.88 97 LEU A O 1
ATOM 772 N N . LYS A 1 98 ? -6.493 -9.502 -0.041 1.00 97.88 98 LYS A N 1
ATOM 773 C CA . LYS A 1 98 ? -7.312 -10.709 0.127 1.00 97.88 98 LYS A CA 1
ATOM 774 C C . LYS A 1 98 ? -6.519 -11.884 0.709 1.00 97.88 98 LYS A C 1
ATOM 776 O O . LYS A 1 98 ? -7.083 -12.628 1.509 1.00 97.88 98 LYS A O 1
ATOM 781 N N . LYS A 1 99 ? -5.265 -12.074 0.291 1.00 98.00 99 LYS A N 1
ATOM 782 C CA . LYS A 1 99 ? -4.359 -13.107 0.817 1.00 98.00 99 LYS A CA 1
ATOM 783 C C . LYS A 1 99 ? -4.144 -12.917 2.323 1.00 98.00 99 LYS A C 1
ATOM 785 O O . LYS A 1 99 ? -4.257 -13.894 3.054 1.00 98.00 99 LYS A O 1
ATOM 790 N N . HIS A 1 100 ? -3.975 -11.669 2.757 1.00 98.06 100 HIS A N 1
ATOM 791 C CA . HIS A 1 100 ? -3.708 -11.280 4.147 1.00 98.06 100 HIS A CA 1
ATOM 792 C C . HIS A 1 100 ? -4.964 -11.012 5.003 1.00 98.06 100 HIS A C 1
ATOM 794 O O . HIS A 1 100 ? -4.921 -10.355 6.041 1.00 98.06 100 HIS A O 1
ATOM 800 N N . GLY A 1 101 ? -6.136 -11.494 4.571 1.00 97.19 101 GLY A N 1
ATOM 801 C CA . GLY A 1 101 ? -7.381 -11.386 5.347 1.00 97.19 101 GLY A CA 1
ATOM 802 C C . GLY A 1 101 ? -8.070 -10.014 5.315 1.00 97.19 101 GLY A C 1
ATOM 803 O O . GLY A 1 101 ? -9.112 -9.836 5.945 1.00 97.19 101 GLY A O 1
ATOM 804 N N . GLY A 1 102 ? -7.563 -9.074 4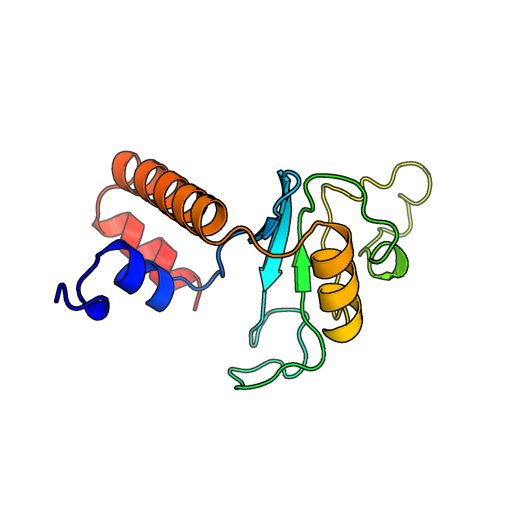.520 1.00 95.50 102 GLY A N 1
ATOM 805 C CA . GLY A 1 102 ? -8.078 -7.716 4.373 1.00 95.50 102 GLY A CA 1
ATOM 806 C C . GLY A 1 102 ? -7.400 -6.719 5.308 1.00 95.50 102 GLY A C 1
ATOM 807 O O . GLY A 1 102 ? -6.507 -7.067 6.069 1.00 95.50 102 GLY A O 1
ATOM 808 N N . ILE A 1 103 ? -7.836 -5.460 5.229 1.00 94.56 103 ILE A N 1
ATOM 809 C CA . ILE A 1 103 ? -7.301 -4.366 6.047 1.00 94.56 103 ILE A CA 1
ATOM 810 C C . ILE A 1 103 ? -7.875 -4.459 7.463 1.00 94.56 103 ILE A C 1
ATOM 812 O O . ILE A 1 103 ? -9.097 -4.388 7.636 1.00 94.56 103 ILE A O 1
ATOM 816 N N . ASP A 1 104 ? -7.002 -4.523 8.465 1.00 94.94 104 ASP A N 1
ATOM 817 C CA . ASP A 1 104 ? -7.354 -4.225 9.848 1.00 94.94 104 ASP A CA 1
ATOM 818 C C . ASP A 1 104 ? -7.358 -2.704 10.037 1.00 94.94 104 ASP A C 1
ATOM 820 O O . ASP A 1 104 ? -6.329 -2.054 10.244 1.00 94.94 104 ASP A O 1
ATOM 824 N N . LEU A 1 105 ? -8.548 -2.111 9.924 1.00 90.56 105 LEU A N 1
ATOM 825 C CA . LEU A 1 105 ? -8.724 -0.671 10.095 1.00 90.56 105 LEU A CA 1
ATOM 826 C C . LEU A 1 105 ? -8.368 -0.216 11.514 1.00 90.56 105 LEU A C 1
ATOM 828 O O . LEU A 1 105 ? -7.874 0.896 11.678 1.00 90.56 105 LEU A O 1
ATOM 832 N N . THR A 1 106 ? -8.612 -1.044 12.532 1.00 91.56 106 THR A N 1
ATOM 833 C CA . THR A 1 106 ? -8.331 -0.682 13.923 1.00 91.56 106 THR A CA 1
ATOM 834 C C . THR A 1 106 ? -6.831 -0.552 14.142 1.00 91.56 106 THR A C 1
ATOM 836 O O . THR A 1 106 ? -6.391 0.494 14.625 1.00 91.56 106 THR A O 1
ATOM 839 N N . GLU A 1 107 ? -6.050 -1.547 13.726 1.00 92.44 107 GLU A N 1
ATOM 840 C CA . GLU A 1 107 ? -4.591 -1.493 13.854 1.00 92.44 107 GLU A CA 1
ATOM 841 C C . GLU A 1 107 ? -3.966 -0.453 12.919 1.00 92.44 107 GLU A C 1
ATOM 843 O O . GLU A 1 107 ? -3.118 0.317 13.365 1.00 92.44 107 GLU A O 1
ATOM 848 N N . THR A 1 108 ? -4.466 -0.316 11.685 1.00 89.06 108 THR A N 1
ATOM 849 C CA . THR A 1 108 ? -4.040 0.744 10.749 1.00 89.06 108 THR A CA 1
ATOM 850 C C . THR A 1 108 ? -4.180 2.139 11.375 1.00 89.06 108 THR A C 1
ATOM 852 O O . THR A 1 108 ? -3.247 2.945 11.352 1.00 89.06 108 THR A O 1
ATOM 855 N N . PHE A 1 109 ? -5.335 2.444 11.981 1.00 87.38 109 PHE A N 1
ATOM 856 C CA . PHE A 1 109 ? -5.530 3.734 12.649 1.00 87.38 109 PHE A CA 1
ATOM 857 C C . PHE A 1 109 ? -4.701 3.858 13.930 1.00 87.38 109 PHE A C 1
ATOM 859 O O . PHE A 1 109 ? -4.192 4.944 14.210 1.00 87.38 109 PHE A O 1
ATOM 866 N N . ARG A 1 110 ? -4.530 2.773 14.697 1.00 88.06 110 ARG A N 1
ATOM 867 C CA . ARG A 1 110 ? -3.704 2.773 15.913 1.00 88.06 110 ARG A CA 1
ATOM 868 C C . ARG A 1 110 ? -2.232 3.043 15.596 1.00 88.06 110 ARG A C 1
ATOM 870 O O . ARG A 1 110 ? -1.589 3.792 16.335 1.00 88.06 110 ARG A O 1
ATOM 877 N N . GLN A 1 111 ? -1.697 2.467 14.521 1.00 84.94 111 GLN A N 1
ATOM 878 C CA . GLN A 1 111 ? -0.328 2.708 14.061 1.00 84.94 111 GLN A CA 1
ATOM 879 C C . GLN A 1 111 ? -0.159 4.158 13.609 1.00 84.94 111 GLN A C 1
ATOM 881 O O . GLN A 1 111 ? 0.724 4.843 14.122 1.00 84.94 111 GLN A O 1
ATOM 886 N N . ALA A 1 112 ? -1.076 4.668 12.782 1.00 83.19 112 ALA A N 1
ATOM 887 C CA . ALA A 1 112 ? -1.081 6.073 12.372 1.00 83.19 112 ALA A CA 1
ATOM 888 C C . ALA A 1 112 ? -1.150 7.039 13.573 1.00 83.19 112 ALA A C 1
ATOM 890 O O . ALA A 1 112 ? -0.444 8.048 13.618 1.00 83.19 112 ALA A O 1
ATOM 891 N N . GLU A 1 113 ? -1.968 6.726 14.583 1.00 82.38 113 GLU A N 1
ATOM 892 C CA . GLU A 1 113 ? -2.049 7.510 15.819 1.00 82.38 113 GLU A CA 1
ATOM 893 C C . GLU A 1 113 ? -0.756 7.427 16.642 1.00 82.38 113 GLU A C 1
ATOM 895 O O . GLU A 1 113 ? -0.326 8.425 17.220 1.00 82.38 113 GLU A O 1
ATOM 900 N N . SER A 1 114 ? -0.127 6.252 16.704 1.00 81.88 114 SER A N 1
ATOM 901 C CA . SER A 1 114 ? 1.117 6.036 17.453 1.00 81.88 114 SER A CA 1
ATOM 902 C C . SER A 1 114 ? 2.285 6.790 16.818 1.00 81.88 114 SER A C 1
ATOM 904 O O . SER A 1 114 ? 3.033 7.460 17.530 1.00 81.88 114 SER A O 1
ATOM 906 N N . GLU A 1 115 ? 2.393 6.754 15.489 1.00 76.75 115 GLU A N 1
ATOM 907 C CA . GLU A 1 115 ? 3.342 7.569 14.728 1.00 76.75 115 GLU A CA 1
ATOM 908 C C . GLU A 1 115 ? 3.103 9.056 14.992 1.00 76.75 115 GLU A C 1
ATOM 910 O O . GLU A 1 115 ? 4.032 9.781 15.350 1.00 76.75 115 GLU A O 1
ATOM 915 N N . TRP A 1 116 ? 1.851 9.512 14.897 1.00 70.81 116 TRP A N 1
ATOM 916 C CA . TRP A 1 116 ? 1.508 10.903 15.180 1.00 70.81 116 TRP A CA 1
ATOM 917 C C . TRP A 1 116 ? 1.888 11.318 16.607 1.00 70.81 116 TRP A C 1
ATOM 919 O O . TRP A 1 116 ? 2.529 12.356 16.780 1.00 70.81 116 TRP A O 1
ATOM 929 N N . LYS A 1 117 ? 1.554 10.507 17.622 1.00 73.94 117 LYS A N 1
ATOM 930 C CA . LYS A 1 117 ? 1.907 10.772 19.028 1.00 73.94 117 LYS A CA 1
ATOM 931 C C . LYS A 1 117 ? 3.414 10.875 19.203 1.00 73.94 117 LYS A C 1
ATOM 933 O O . LYS A 1 117 ? 3.876 11.865 19.768 1.00 73.94 117 LYS A O 1
ATOM 938 N N . HIS A 1 118 ? 4.158 9.923 18.644 1.00 75.62 118 HIS A N 1
ATOM 939 C CA . HIS A 1 118 ? 5.615 9.932 18.666 1.00 75.62 118 HIS A CA 1
ATOM 940 C C . HIS A 1 118 ? 6.174 11.232 18.067 1.00 75.62 118 HIS A C 1
ATOM 942 O O . HIS A 1 118 ? 6.931 11.940 18.721 1.00 75.62 118 HIS A O 1
ATOM 948 N N . TRP A 1 119 ? 5.740 11.640 16.874 1.00 64.62 119 TRP A N 1
ATOM 949 C CA . TRP A 1 119 ? 6.229 12.887 16.270 1.00 64.62 119 TRP A CA 1
ATOM 950 C C . TRP A 1 119 ? 5.742 14.155 16.985 1.00 64.62 119 TRP A C 1
ATOM 952 O O . TRP A 1 119 ? 6.458 15.157 16.992 1.00 64.62 119 TRP A O 1
ATOM 962 N N . SER A 1 120 ? 4.555 14.128 17.595 1.00 66.00 120 SER A N 1
ATOM 963 C CA . SER A 1 120 ? 3.996 15.261 18.344 1.00 66.00 120 SER A CA 1
ATOM 964 C C . SER A 1 120 ? 4.696 15.505 19.683 1.00 66.00 120 SER A C 1
ATOM 966 O O . SER A 1 120 ? 4.763 16.644 20.139 1.00 66.00 120 SER A O 1
ATOM 968 N N . GLU A 1 121 ? 5.242 14.453 20.296 1.00 67.38 121 GLU A N 1
ATOM 969 C CA . GLU A 1 121 ? 6.003 14.539 21.543 1.00 67.38 121 GLU A CA 1
ATOM 970 C C . GLU A 1 121 ? 7.439 15.034 21.296 1.00 67.38 121 GLU A C 1
ATOM 972 O O . GLU A 1 121 ? 8.007 15.735 22.132 1.00 67.38 121 GLU A O 1
ATOM 977 N N . TYR A 1 122 ? 8.007 14.735 20.121 1.00 59.25 122 TYR A N 1
ATOM 978 C CA . TYR A 1 122 ? 9.399 15.049 19.781 1.00 59.25 122 TYR A CA 1
ATOM 979 C C . TYR A 1 122 ? 9.607 16.351 18.981 1.00 59.25 122 TYR A C 1
ATOM 981 O O . TYR A 1 122 ? 10.750 16.796 18.872 1.00 59.25 122 TYR A O 1
ATOM 989 N N . LEU A 1 123 ? 8.562 16.990 18.432 1.00 54.31 123 LEU A N 1
ATOM 990 C CA . LEU A 1 123 ? 8.697 18.226 17.642 1.00 54.31 123 LEU A CA 1
ATOM 991 C C . LEU A 1 123 ? 7.858 19.387 18.210 1.00 54.31 123 LEU A C 1
ATOM 993 O O . LEU A 1 123 ? 6.638 19.258 18.336 1.00 54.31 123 LEU A O 1
ATOM 997 N N . PRO A 1 124 ? 8.454 20.569 18.477 1.00 56.66 124 PRO A N 1
ATOM 998 C CA . PRO A 1 124 ? 7.680 21.759 18.806 1.00 56.66 124 PRO A CA 1
ATOM 999 C C . PRO A 1 124 ? 6.746 22.133 17.643 1.00 56.66 124 PRO A C 1
ATOM 1001 O O . PRO A 1 124 ? 7.120 22.055 16.473 1.00 56.66 124 PRO A O 1
ATOM 1004 N N . ALA A 1 125 ? 5.530 22.592 17.961 1.00 53.25 125 ALA A N 1
ATOM 1005 C CA . ALA A 1 125 ? 4.421 22.797 17.015 1.00 53.25 125 ALA A CA 1
ATOM 1006 C C . ALA A 1 125 ? 4.752 23.614 15.740 1.00 53.25 125 ALA A C 1
ATOM 1008 O O . ALA A 1 125 ? 4.093 23.459 14.712 1.00 53.25 125 ALA A O 1
ATOM 1009 N N . HIS A 1 126 ? 5.776 24.472 15.780 1.00 48.06 126 HIS A N 1
ATOM 1010 C CA . HIS A 1 126 ? 6.242 25.251 14.628 1.00 48.06 126 HIS A CA 1
ATOM 1011 C C . HIS A 1 126 ? 6.987 24.398 13.580 1.00 48.06 126 HIS A C 1
ATOM 1013 O O . HIS A 1 126 ? 6.879 24.642 12.381 1.00 48.06 126 HIS A O 1
ATOM 1019 N N . GLU A 1 127 ? 7.716 23.371 14.015 1.00 53.16 127 GLU A N 1
ATOM 1020 C CA . GLU A 1 127 ? 8.484 22.470 13.145 1.00 53.16 127 GLU A CA 1
ATOM 1021 C C . GLU A 1 127 ? 7.602 21.346 12.575 1.00 53.16 127 GLU A C 1
ATOM 1023 O O . GLU A 1 127 ? 7.774 20.910 11.436 1.00 53.16 127 GLU A O 1
ATOM 1028 N N . PHE A 1 128 ? 6.569 20.960 13.327 1.00 50.34 128 PHE A N 1
ATOM 1029 C CA . PHE A 1 128 ? 5.532 20.025 12.893 1.00 50.34 128 PHE A CA 1
ATOM 1030 C C . PHE A 1 128 ? 4.754 20.538 11.665 1.00 50.34 128 PHE A C 1
ATOM 1032 O O . PHE A 1 128 ? 4.613 19.825 10.671 1.00 50.34 128 PHE A O 1
ATOM 1039 N N . ASN A 1 129 ? 4.323 21.807 11.680 1.00 46.19 129 ASN A N 1
ATOM 1040 C CA . ASN A 1 129 ? 3.643 22.426 10.534 1.00 46.19 129 ASN A CA 1
ATOM 1041 C C . ASN A 1 129 ? 4.554 22.546 9.303 1.00 46.19 129 ASN A C 1
ATOM 1043 O O . ASN A 1 129 ? 4.080 22.416 8.178 1.00 46.19 129 ASN A O 1
ATOM 1047 N N . SER A 1 130 ? 5.856 22.749 9.515 1.00 46.03 130 SER A N 1
ATOM 1048 C CA . SER A 1 130 ? 6.856 22.799 8.446 1.00 46.03 130 SER A CA 1
ATOM 1049 C C . SER A 1 130 ? 6.950 21.457 7.706 1.00 46.03 130 SER A C 1
ATOM 1051 O O . SER A 1 130 ? 6.825 21.421 6.485 1.00 46.03 130 SER A O 1
ATOM 1053 N N . LYS A 1 131 ? 7.038 20.324 8.420 1.00 50.25 131 LYS A N 1
ATOM 1054 C CA . LYS A 1 131 ? 7.068 18.989 7.787 1.00 50.25 131 LYS A CA 1
ATOM 1055 C C . LYS A 1 131 ? 5.775 18.623 7.046 1.00 50.25 131 LYS A C 1
ATOM 1057 O O . LYS A 1 131 ? 5.851 17.975 6.007 1.00 50.25 131 LYS A O 1
ATOM 1062 N N . ILE A 1 132 ? 4.611 19.055 7.541 1.00 44.97 132 ILE A N 1
ATOM 1063 C CA . ILE A 1 132 ? 3.328 18.861 6.840 1.00 44.97 132 ILE A CA 1
ATOM 1064 C C . ILE A 1 132 ? 3.255 19.719 5.566 1.00 44.97 132 ILE A C 1
ATOM 1066 O O . ILE A 1 132 ? 2.789 19.249 4.530 1.00 44.97 132 ILE A O 1
ATOM 1070 N N . LEU A 1 133 ? 3.747 20.961 5.606 1.00 40.16 133 LEU A N 1
ATOM 1071 C CA . LEU A 1 133 ? 3.732 21.865 4.451 1.00 40.16 133 LEU A CA 1
ATOM 1072 C C . LEU A 1 133 ? 4.775 21.499 3.385 1.00 40.16 133 LEU A C 1
ATOM 1074 O O . LEU A 1 133 ? 4.476 21.622 2.203 1.00 40.16 133 LEU A O 1
ATOM 1078 N N . HIS A 1 134 ? 5.955 21.006 3.776 1.00 37.16 134 HIS A N 1
ATOM 1079 C CA . HIS A 1 134 ? 7.036 20.625 2.852 1.00 37.16 134 HIS A CA 1
ATOM 1080 C C . HIS A 1 134 ? 6.812 19.312 2.099 1.00 37.16 134 HIS A C 1
ATOM 1082 O O . HIS A 1 134 ? 7.639 18.935 1.272 1.00 37.16 134 HIS A O 1
ATOM 1088 N N . ALA A 1 135 ? 5.712 18.618 2.372 1.00 41.28 135 ALA A N 1
ATOM 1089 C CA . ALA A 1 135 ? 5.329 17.425 1.641 1.00 41.28 135 ALA A CA 1
ATOM 1090 C C . ALA A 1 135 ? 4.207 17.676 0.608 1.00 41.28 135 ALA A C 1
ATOM 1092 O O . ALA A 1 135 ? 3.615 16.714 0.119 1.00 41.28 135 ALA A O 1
ATOM 1093 N N . ASN A 1 136 ? 3.940 18.951 0.276 1.00 31.56 136 ASN A N 1
ATOM 1094 C CA . ASN A 1 136 ? 3.106 19.394 -0.851 1.00 31.56 136 ASN A CA 1
ATOM 1095 C C . ASN A 1 136 ? 3.955 19.890 -2.023 1.00 31.56 136 ASN A C 1
ATOM 1097 O O . ASN A 1 136 ? 4.912 20.656 -1.768 1.00 31.56 136 ASN A O 1
#

Foldseek 3Di:
DPPPCPPPLNVCCVLALFHFWFAFPQGKTKGWDAALPALWPPRHDDPDTQFIKIAQIPDADPLQVVQWPDDPVCPPPDDNRHTMRGGHGVVSVVVVCVVRHHTPPVVRSVRSVVVVVVVPVVDDPVVVVVVSVVSD